Protein AF-A0A830E508-F1 (afdb_monomer_lite)

pLDDT: mean 86.51, std 10.61, range [47.56, 96.12]

Organism: NCBI:txid1293586

Structure (mmCIF, N/CA/C/O backbone):
data_AF-A0A830E508-F1
#
_entry.id   AF-A0A830E508-F1
#
loop_
_atom_site.group_PDB
_atom_site.id
_atom_site.type_symbol
_atom_site.label_atom_id
_atom_site.label_alt_id
_atom_site.label_comp_id
_atom_site.label_asym_id
_atom_site.label_entity_id
_atom_site.label_seq_id
_atom_site.pdbx_PDB_ins_code
_atom_site.Cartn_x
_atom_site.Cartn_y
_atom_site.Cartn_z
_atom_site.occupancy
_atom_site.B_iso_or_equiv
_atom_site.auth_seq_id
_atom_site.auth_comp_id
_atom_site.auth_asym_id
_atom_site.auth_atom_id
_atom_site.pdbx_PDB_model_num
ATOM 1 N N . MET A 1 1 ? -18.131 -10.942 -0.457 1.00 61.03 1 MET A N 1
ATOM 2 C CA . MET A 1 1 ? -17.977 -9.566 -0.970 1.00 61.03 1 MET A CA 1
ATOM 3 C C . MET A 1 1 ? -17.132 -8.821 0.044 1.00 61.03 1 MET A C 1
ATOM 5 O O . MET A 1 1 ? -17.501 -8.839 1.211 1.00 61.03 1 MET A O 1
ATOM 9 N N . TYR A 1 2 ? -15.970 -8.294 -0.346 1.00 70.62 2 TYR A N 1
ATOM 10 C CA . TYR A 1 2 ? -15.182 -7.453 0.558 1.00 70.62 2 TYR A CA 1
ATOM 11 C C . TYR A 1 2 ? -15.940 -6.142 0.756 1.00 70.62 2 TYR A C 1
ATOM 13 O O . TYR A 1 2 ? -16.317 -5.507 -0.227 1.00 70.62 2 TYR A O 1
ATOM 21 N N . MET A 1 3 ? -16.209 -5.779 2.007 1.00 86.44 3 MET A N 1
ATOM 22 C CA . MET A 1 3 ? -16.749 -4.465 2.330 1.00 86.44 3 MET A CA 1
ATOM 23 C C . MET A 1 3 ? -15.546 -3.552 2.547 1.00 86.44 3 MET A C 1
ATOM 25 O O . MET A 1 3 ? -14.767 -3.771 3.471 1.00 86.44 3 MET A O 1
ATOM 29 N N . VAL A 1 4 ? -15.343 -2.619 1.621 1.00 94.38 4 VAL A N 1
ATOM 30 C CA . VAL A 1 4 ? -14.239 -1.656 1.653 1.00 94.38 4 VAL A CA 1
ATOM 31 C C . VAL A 1 4 ? -14.830 -0.258 1.649 1.00 94.38 4 VAL A C 1
ATOM 33 O O . VAL A 1 4 ? -15.822 -0.011 0.964 1.00 94.38 4 VAL A O 1
ATOM 36 N N . ASP A 1 5 ? -14.226 0.637 2.416 1.00 95.81 5 ASP A N 1
ATOM 37 C CA . ASP A 1 5 ? -14.672 2.022 2.538 1.00 95.81 5 ASP A CA 1
ATOM 38 C C . ASP A 1 5 ? -14.115 2.872 1.389 1.00 95.81 5 ASP A C 1
ATOM 40 O O . ASP A 1 5 ? -14.786 3.775 0.891 1.00 95.81 5 ASP A O 1
ATOM 44 N N . THR A 1 6 ? -12.902 2.541 0.926 1.00 95.62 6 THR A N 1
ATOM 45 C CA . THR A 1 6 ? -12.202 3.269 -0.138 1.00 95.62 6 THR A CA 1
ATOM 46 C C . THR A 1 6 ? -11.473 2.320 -1.084 1.00 95.62 6 THR A C 1
ATOM 48 O O . THR A 1 6 ? -10.824 1.363 -0.656 1.00 95.62 6 THR A O 1
ATOM 51 N N . VAL A 1 7 ? -11.515 2.641 -2.380 1.00 96.12 7 VAL A N 1
ATOM 52 C CA . VAL A 1 7 ? -10.688 2.012 -3.415 1.00 96.12 7 VAL A CA 1
ATOM 53 C C . VAL A 1 7 ? -9.685 3.031 -3.950 1.00 96.12 7 VAL A C 1
ATOM 55 O O . VAL A 1 7 ? -10.063 4.138 -4.327 1.00 96.12 7 VAL A O 1
ATOM 58 N N . ILE A 1 8 ? -8.412 2.648 -3.999 1.00 95.44 8 ILE A N 1
ATOM 59 C CA . ILE A 1 8 ? -7.327 3.402 -4.631 1.00 95.44 8 ILE A CA 1
ATOM 60 C C . ILE A 1 8 ? -6.927 2.665 -5.907 1.00 95.44 8 ILE A C 1
ATOM 62 O O . ILE A 1 8 ? -6.733 1.450 -5.895 1.00 95.44 8 ILE A O 1
ATOM 66 N N . ILE A 1 9 ? -6.788 3.409 -7.000 1.00 95.44 9 ILE A N 1
ATOM 67 C CA . ILE A 1 9 ? -6.250 2.913 -8.268 1.00 95.44 9 ILE A CA 1
ATOM 68 C C . ILE A 1 9 ? -4.838 3.474 -8.411 1.00 95.44 9 ILE A C 1
ATOM 70 O O . ILE A 1 9 ? -4.691 4.682 -8.243 1.00 95.44 9 ILE A O 1
ATOM 74 N N . ASP A 1 10 ? -3.871 2.614 -8.756 1.00 91.94 10 ASP A N 1
ATOM 75 C CA . ASP A 1 10 ? -2.405 2.809 -8.723 1.00 91.94 10 ASP A CA 1
ATOM 76 C C . ASP A 1 10 ? -1.769 2.281 -7.422 1.00 91.94 10 ASP A C 1
ATOM 78 O O . ASP A 1 10 ? -1.994 2.816 -6.338 1.00 91.94 10 ASP A O 1
ATOM 82 N N . ALA A 1 11 ? -0.934 1.242 -7.532 1.00 92.56 11 ALA A N 1
ATOM 83 C CA . ALA A 1 11 ? -0.072 0.724 -6.464 1.00 92.56 11 ALA A CA 1
ATOM 84 C C . ALA A 1 11 ? 1.374 1.245 -6.596 1.00 92.56 11 ALA A C 1
ATOM 86 O O . ALA A 1 11 ? 2.350 0.613 -6.164 1.00 92.56 11 ALA A O 1
ATOM 87 N N . GLY A 1 12 ? 1.519 2.429 -7.190 1.00 91.75 12 GLY A N 1
ATOM 88 C CA . GLY A 1 12 ? 2.704 3.258 -7.100 1.00 91.75 12 GLY A CA 1
ATOM 89 C C . GLY A 1 12 ? 2.936 3.855 -5.716 1.00 91.75 12 GLY A C 1
ATOM 90 O O . GLY A 1 12 ? 2.177 3.655 -4.768 1.00 91.75 12 GLY A O 1
ATOM 91 N N . TYR A 1 13 ? 4.018 4.629 -5.604 1.00 88.94 13 TYR A N 1
ATOM 92 C CA . TYR A 1 13 ? 4.417 5.267 -4.347 1.00 88.94 13 TYR A CA 1
ATOM 93 C C . TYR A 1 13 ? 3.272 6.066 -3.705 1.00 88.94 13 TYR A C 1
ATOM 95 O O . TYR A 1 13 ? 2.959 5.862 -2.535 1.00 88.94 13 TYR A O 1
ATOM 103 N N . ASN A 1 14 ? 2.604 6.924 -4.480 1.00 89.88 14 ASN A N 1
ATOM 104 C CA . ASN A 1 14 ? 1.526 7.765 -3.962 1.00 89.88 14 ASN A CA 1
ATOM 105 C C . ASN A 1 14 ? 0.328 6.931 -3.498 1.00 89.88 14 ASN A C 1
ATOM 107 O O . ASN A 1 14 ? -0.150 7.138 -2.387 1.00 89.88 14 ASN A O 1
ATOM 111 N N . GLY A 1 15 ? -0.116 5.962 -4.304 1.00 93.44 15 GLY A N 1
ATOM 112 C CA . GLY A 1 15 ? -1.254 5.116 -3.948 1.00 93.44 15 GLY A CA 1
ATOM 113 C C . GLY A 1 15 ? -1.013 4.294 -2.683 1.00 93.44 15 GLY A C 1
ATOM 114 O O . GLY A 1 15 ? -1.883 4.228 -1.815 1.00 93.44 15 GLY A O 1
ATOM 115 N N . LEU A 1 16 ? 0.198 3.752 -2.511 1.00 92.25 16 LEU A N 1
ATOM 116 C CA . LEU A 1 16 ? 0.569 3.014 -1.303 1.00 92.25 16 LEU A CA 1
ATOM 117 C C . LEU A 1 16 ? 0.684 3.930 -0.070 1.00 92.25 16 LEU A C 1
ATOM 119 O O . LEU A 1 16 ? 0.195 3.566 1.000 1.00 92.25 16 LEU A O 1
ATOM 123 N N . VAL A 1 17 ? 1.267 5.131 -0.198 1.00 91.81 17 VAL A N 1
ATOM 124 C CA . VAL A 1 17 ? 1.315 6.117 0.903 1.00 91.81 17 VAL A CA 1
ATOM 125 C C . VAL A 1 17 ? -0.097 6.538 1.318 1.00 91.81 17 VAL A C 1
ATOM 127 O O . VAL A 1 17 ? -0.419 6.527 2.507 1.00 91.81 17 VAL A O 1
ATOM 130 N N . THR A 1 18 ? -0.965 6.865 0.358 1.00 94.12 18 THR A N 1
ATOM 131 C CA . THR A 1 18 ? -2.369 7.198 0.628 1.00 94.12 18 THR A CA 1
ATOM 132 C C . THR A 1 18 ? -3.096 6.029 1.293 1.00 94.12 18 THR A C 1
ATOM 134 O O . THR A 1 18 ? -3.834 6.245 2.255 1.00 94.12 18 THR A O 1
ATOM 137 N N . GLY A 1 19 ? -2.840 4.794 0.850 1.00 93.50 19 GLY A N 1
ATOM 138 C CA . GLY A 1 19 ? -3.386 3.580 1.455 1.00 93.50 19 GLY A CA 1
ATOM 139 C C . GLY A 1 19 ? -3.051 3.457 2.940 1.00 93.50 19 GLY A C 1
ATOM 140 O O . GLY A 1 19 ? -3.950 3.229 3.752 1.00 93.50 19 GLY A O 1
ATOM 141 N N . ILE A 1 20 ? -1.794 3.708 3.324 1.00 92.00 20 ILE A N 1
ATOM 142 C CA . ILE A 1 20 ? -1.397 3.741 4.739 1.00 92.00 20 ILE A CA 1
ATOM 143 C C . ILE A 1 20 ? -2.148 4.823 5.502 1.00 92.00 20 ILE A C 1
ATOM 145 O O . ILE A 1 20 ? -2.663 4.549 6.584 1.00 92.00 20 ILE A O 1
ATOM 149 N N . VAL A 1 21 ? -2.182 6.051 4.982 1.00 92.94 21 VAL A N 1
ATOM 150 C CA . VAL A 1 21 ? -2.806 7.183 5.684 1.00 92.94 21 VAL A CA 1
ATOM 151 C C . VAL A 1 21 ? -4.276 6.887 5.981 1.00 92.94 21 VAL A C 1
ATOM 153 O O . VAL A 1 21 ? -4.722 7.073 7.111 1.00 92.94 21 VAL A O 1
ATOM 156 N N . LEU A 1 22 ? -5.010 6.365 4.999 1.00 93.44 22 LEU A N 1
ATOM 157 C CA . LEU A 1 22 ? -6.423 6.022 5.155 1.00 93.44 22 LEU A CA 1
ATOM 158 C C . LEU A 1 22 ? -6.633 4.805 6.064 1.00 93.44 22 LEU A C 1
ATOM 160 O O . LEU A 1 22 ? -7.541 4.816 6.893 1.00 93.44 22 LEU A O 1
ATOM 164 N N . THR A 1 23 ? -5.760 3.796 5.987 1.00 92.31 23 THR A N 1
ATOM 165 C CA . THR A 1 23 ? -5.823 2.647 6.906 1.00 92.31 23 THR A CA 1
ATOM 166 C C . THR A 1 23 ? -5.552 3.082 8.350 1.00 92.31 23 THR A C 1
ATOM 168 O O . THR A 1 23 ? -6.257 2.665 9.264 1.00 92.31 23 THR A O 1
ATOM 171 N N . LYS A 1 24 ? -4.585 3.986 8.576 1.00 89.88 24 LYS A N 1
ATOM 172 C CA . LYS A 1 24 ? -4.310 4.586 9.896 1.00 89.88 24 LYS A CA 1
ATOM 173 C C . LYS A 1 24 ? -5.473 5.438 10.414 1.00 89.88 24 LYS A C 1
ATOM 175 O O . LYS A 1 24 ? -5.629 5.564 11.624 1.00 89.88 24 LYS A O 1
ATOM 180 N N . ALA A 1 25 ? -6.297 5.986 9.524 1.00 93.50 25 ALA A N 1
ATOM 181 C CA . ALA A 1 25 ? -7.547 6.659 9.876 1.00 93.50 25 ALA A CA 1
ATOM 182 C C . ALA A 1 25 ? -8.712 5.686 10.166 1.00 93.50 25 ALA A C 1
ATOM 184 O O . ALA A 1 25 ? -9.811 6.138 10.478 1.00 93.50 25 ALA A O 1
ATOM 185 N N . GLY A 1 26 ? -8.487 4.368 10.085 1.00 92.06 26 GLY A N 1
ATOM 186 C CA . GLY A 1 26 ? -9.468 3.332 10.416 1.00 92.06 26 GLY A CA 1
ATOM 187 C C . GLY A 1 26 ? -10.325 2.846 9.245 1.00 92.06 26 GLY A C 1
ATOM 188 O O . GLY A 1 26 ? -11.307 2.147 9.479 1.00 92.06 26 GLY A O 1
ATOM 189 N N . LEU A 1 27 ? -9.982 3.201 8.003 1.00 94.00 27 LEU A N 1
ATOM 190 C CA . LEU A 1 27 ? -10.729 2.780 6.814 1.00 94.00 27 LEU A CA 1
ATOM 191 C C . LEU A 1 27 ? -10.250 1.417 6.294 1.00 94.00 27 LEU A C 1
ATOM 193 O O . LEU A 1 27 ? -9.052 1.129 6.272 1.00 94.00 27 LEU A O 1
ATOM 197 N N . ASN A 1 28 ? -11.182 0.612 5.785 1.00 92.81 28 ASN A N 1
ATOM 198 C CA . ASN A 1 28 ? -10.886 -0.584 5.002 1.00 92.81 28 ASN A CA 1
ATOM 199 C C . ASN A 1 28 ? -10.552 -0.169 3.565 1.00 92.81 28 ASN A C 1
ATOM 201 O O . ASN A 1 28 ? -11.438 0.221 2.801 1.00 92.81 28 ASN A O 1
ATOM 205 N N . VAL A 1 29 ? -9.272 -0.237 3.194 1.00 93.81 29 VAL A N 1
ATOM 206 C CA . VAL A 1 29 ? -8.774 0.257 1.902 1.00 93.81 29 VAL A CA 1
ATOM 207 C C . VAL A 1 29 ? -8.395 -0.898 0.981 1.00 93.81 29 VAL A C 1
ATOM 209 O O . VAL A 1 29 ? -7.636 -1.785 1.368 1.00 93.81 29 VAL A O 1
ATOM 212 N N . LEU A 1 30 ? -8.866 -0.849 -0.266 1.00 93.81 30 LEU A N 1
ATOM 213 C CA . LEU A 1 30 ? -8.411 -1.715 -1.355 1.00 93.81 30 LEU A CA 1
ATOM 214 C C . LEU A 1 30 ? -7.565 -0.907 -2.342 1.00 93.81 30 LEU A C 1
ATOM 216 O O . LEU A 1 30 ? -8.049 0.070 -2.904 1.00 93.81 30 LEU A O 1
ATOM 220 N N . VAL A 1 31 ? -6.323 -1.328 -2.583 1.00 93.50 31 VAL A N 1
ATOM 221 C CA . VAL A 1 31 ? -5.453 -0.745 -3.618 1.00 93.50 31 VAL A CA 1
ATOM 222 C C . VAL A 1 31 ? -5.388 -1.708 -4.800 1.00 93.50 31 VAL A C 1
ATOM 224 O O . VAL A 1 31 ? -5.128 -2.896 -4.611 1.00 93.50 31 VAL A O 1
ATOM 227 N N . LEU A 1 32 ? -5.631 -1.201 -6.007 1.00 93.81 32 LEU A N 1
ATOM 228 C CA . LEU A 1 32 ? -5.611 -1.968 -7.252 1.00 93.81 32 LEU A CA 1
ATOM 229 C C . LEU A 1 32 ? -4.631 -1.350 -8.248 1.00 93.81 32 LEU A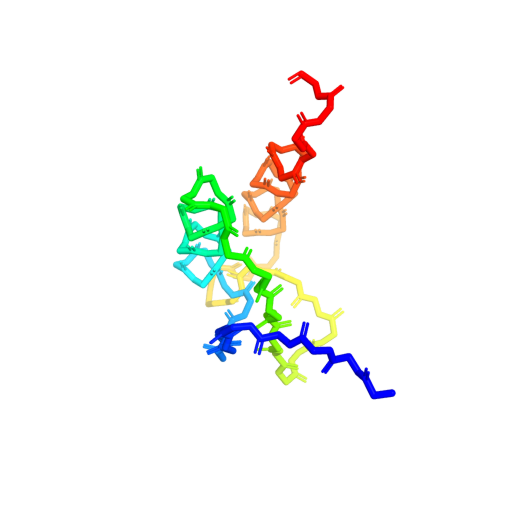 C 1
ATOM 231 O O . LEU A 1 32 ? -4.573 -0.132 -8.403 1.00 93.81 32 LEU A O 1
ATOM 235 N N . ASP A 1 33 ? -3.918 -2.203 -8.977 1.00 93.38 33 ASP A N 1
ATOM 236 C CA . ASP A 1 33 ? -3.043 -1.808 -10.078 1.00 93.38 33 ASP A CA 1
ATOM 237 C C . ASP A 1 33 ? -3.242 -2.752 -11.269 1.00 93.38 33 ASP A C 1
ATOM 239 O O . ASP A 1 33 ? -3.640 -3.907 -11.110 1.00 93.38 33 ASP A O 1
ATOM 243 N N . HIS A 1 34 ? -2.976 -2.244 -12.469 1.00 92.56 34 HIS A N 1
ATOM 244 C CA . HIS A 1 34 ? -2.905 -3.036 -13.692 1.00 92.56 34 HIS A CA 1
ATOM 245 C C . HIS A 1 34 ? -1.627 -3.889 -13.766 1.00 92.56 34 HIS A C 1
ATOM 247 O O . HIS A 1 34 ? -1.611 -4.911 -14.453 1.00 92.56 34 HIS A O 1
ATOM 253 N N . ALA A 1 35 ? -0.551 -3.459 -13.100 1.00 89.56 35 ALA A N 1
ATOM 254 C CA . ALA A 1 35 ? 0.735 -4.135 -13.117 1.00 89.56 35 ALA A CA 1
ATOM 255 C C . ALA A 1 35 ? 0.773 -5.302 -12.121 1.00 89.56 35 ALA A C 1
ATOM 257 O O . ALA A 1 35 ? 0.149 -5.278 -11.062 1.00 89.56 35 ALA A O 1
ATOM 258 N N . THR A 1 36 ? 1.583 -6.317 -12.427 1.00 87.75 36 THR A N 1
ATOM 259 C CA . THR A 1 36 ? 1.839 -7.441 -11.510 1.00 87.75 36 THR A CA 1
ATOM 260 C C . THR A 1 36 ? 2.960 -7.144 -10.507 1.00 87.75 36 THR A C 1
ATOM 262 O O . THR A 1 36 ? 3.422 -8.047 -9.811 1.00 87.75 36 THR A O 1
ATOM 265 N N . TRP A 1 37 ? 3.447 -5.903 -10.457 1.00 86.19 37 TRP A N 1
ATOM 266 C CA . TRP A 1 37 ? 4.493 -5.437 -9.549 1.00 86.19 37 TRP A CA 1
ATOM 267 C C . TRP A 1 37 ? 4.109 -4.091 -8.935 1.00 86.19 37 TRP A C 1
ATOM 269 O O . TRP A 1 37 ? 3.268 -3.366 -9.457 1.00 86.19 37 TRP A O 1
ATOM 279 N N . LEU A 1 38 ? 4.763 -3.755 -7.827 1.00 85.81 38 LEU A N 1
ATOM 280 C CA .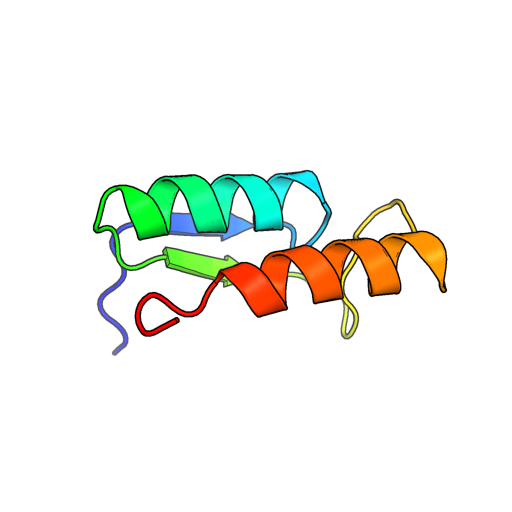 LEU A 1 38 ? 4.526 -2.530 -7.066 1.00 85.81 38 LEU A CA 1
ATOM 281 C C . LEU A 1 38 ? 5.590 -1.469 -7.371 1.00 85.81 38 LEU A C 1
ATOM 283 O O . LEU A 1 38 ? 6.691 -1.799 -7.815 1.00 85.81 38 LEU A O 1
ATOM 287 N N . GLY A 1 39 ? 5.282 -0.205 -7.072 1.00 83.94 39 GLY A N 1
ATOM 288 C CA . GLY A 1 39 ? 6.219 0.922 -7.218 1.00 83.94 39 GLY A CA 1
ATOM 289 C C . GLY A 1 39 ? 5.851 1.915 -8.325 1.00 83.94 39 GLY A C 1
ATOM 290 O O . GLY A 1 39 ? 6.378 3.030 -8.345 1.00 83.94 39 GLY A O 1
ATOM 291 N N . GLY A 1 40 ? 4.878 1.573 -9.177 1.00 84.75 40 GLY A N 1
ATOM 292 C CA . GLY A 1 40 ? 4.326 2.470 -10.194 1.00 84.75 40 GLY A CA 1
ATOM 293 C C . GLY A 1 40 ? 5.392 2.943 -11.185 1.00 84.75 40 GLY A C 1
ATOM 294 O O . GLY A 1 40 ? 6.200 2.149 -11.666 1.00 84.75 40 GLY A O 1
ATOM 295 N N . GLN A 1 41 ? 5.417 4.249 -11.477 1.00 83.00 41 GLN A N 1
ATOM 296 C CA . GLN A 1 41 ? 6.388 4.845 -12.411 1.00 83.00 41 GLN A CA 1
ATOM 297 C C . GLN A 1 41 ? 7.838 4.799 -11.909 1.00 83.00 41 GLN A C 1
ATOM 299 O O . GLN A 1 41 ? 8.768 4.866 -12.714 1.00 83.00 41 GLN A O 1
ATOM 304 N N . VAL A 1 42 ? 8.055 4.649 -10.598 1.00 79.31 42 VAL A N 1
ATOM 305 C CA . VAL A 1 42 ? 9.381 4.319 -10.070 1.00 79.31 42 VAL A CA 1
ATOM 306 C C . VAL A 1 42 ? 9.571 2.818 -10.288 1.00 79.31 42 VAL A C 1
ATOM 308 O O . VAL A 1 42 ? 9.285 1.998 -9.427 1.00 79.31 42 VAL A O 1
ATOM 311 N N . ALA A 1 43 ? 9.982 2.430 -11.490 1.00 69.19 43 ALA A N 1
ATOM 312 C CA . ALA A 1 43 ? 10.124 1.023 -11.843 1.00 69.19 43 ALA A CA 1
ATOM 313 C C . ALA A 1 43 ? 11.457 0.430 -11.344 1.00 69.19 43 ALA A C 1
ATOM 315 O O . ALA A 1 43 ? 12.426 1.138 -11.055 1.00 69.19 43 ALA A O 1
ATOM 316 N N . GLY A 1 44 ? 11.520 -0.901 -11.267 1.00 77.56 44 GLY A N 1
ATOM 317 C CA . GLY A 1 44 ? 12.722 -1.633 -10.869 1.00 77.56 44 GLY A CA 1
ATOM 318 C C . GLY A 1 44 ? 13.000 -1.594 -9.363 1.00 77.56 44 GLY A C 1
ATOM 319 O O . GLY A 1 44 ? 12.096 -1.436 -8.543 1.00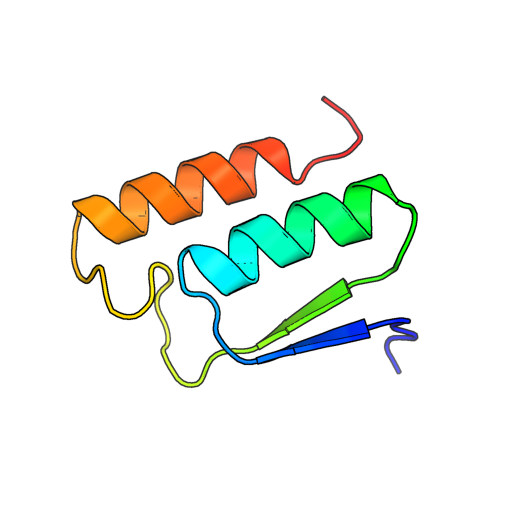 77.56 44 GLY A O 1
ATOM 320 N N . ALA A 1 45 ? 14.270 -1.771 -8.986 1.00 85.19 45 ALA A N 1
ATOM 321 C CA . ALA A 1 45 ? 14.668 -1.927 -7.586 1.00 85.19 45 ALA A CA 1
ATOM 322 C C . ALA A 1 45 ? 14.277 -0.746 -6.671 1.00 85.19 45 ALA A C 1
ATOM 324 O O . ALA A 1 45 ? 13.804 -1.014 -5.566 1.00 85.19 45 ALA A O 1
ATOM 325 N N . PRO A 1 46 ? 14.411 0.538 -7.070 1.00 86.00 46 PRO A N 1
ATOM 326 C CA . PRO A 1 46 ? 14.089 1.651 -6.178 1.00 86.00 46 PRO A CA 1
ATOM 327 C C . PRO A 1 46 ? 12.612 1.700 -5.779 1.00 86.00 46 PRO A C 1
ATOM 329 O O . PRO A 1 46 ? 12.306 1.821 -4.594 1.00 86.00 46 PRO A O 1
ATOM 332 N N . GLY A 1 47 ? 11.692 1.560 -6.737 1.00 86.25 47 GLY A N 1
ATOM 333 C CA . GLY A 1 47 ? 10.267 1.628 -6.418 1.00 86.25 47 GLY A CA 1
ATOM 334 C C . GLY A 1 47 ? 9.739 0.355 -5.790 1.00 86.25 47 GLY A C 1
ATOM 335 O O . GLY A 1 47 ? 8.917 0.449 -4.884 1.00 86.25 47 GLY A O 1
ATOM 336 N N . TYR A 1 48 ? 10.280 -0.813 -6.155 1.00 86.25 48 TYR A N 1
ATOM 337 C CA . TYR A 1 48 ? 10.009 -2.044 -5.417 1.00 86.25 48 TYR A CA 1
ATOM 338 C C . TYR A 1 48 ? 10.428 -1.906 -3.947 1.00 86.25 48 TYR A C 1
ATOM 340 O O . TYR A 1 48 ? 9.639 -2.181 -3.048 1.00 86.25 48 TYR A O 1
ATOM 348 N N . ASN A 1 49 ? 11.640 -1.413 -3.674 1.00 90.00 49 ASN A N 1
ATOM 349 C CA . ASN A 1 49 ? 12.128 -1.225 -2.307 1.00 90.00 49 ASN A CA 1
ATOM 350 C C . ASN A 1 49 ? 11.278 -0.220 -1.522 1.00 90.00 49 ASN A C 1
ATOM 352 O O . ASN A 1 49 ? 10.950 -0.480 -0.363 1.00 90.00 49 ASN A O 1
ATOM 356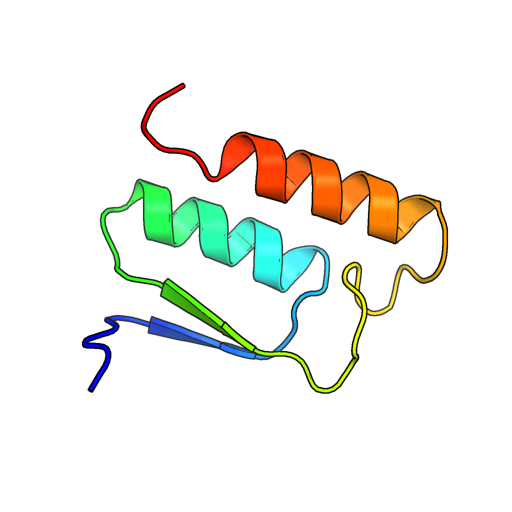 N N . ALA A 1 50 ? 10.903 0.902 -2.143 1.00 87.69 50 ALA A N 1
ATOM 357 C CA . ALA A 1 50 ? 10.028 1.896 -1.530 1.00 87.69 50 ALA A CA 1
ATOM 358 C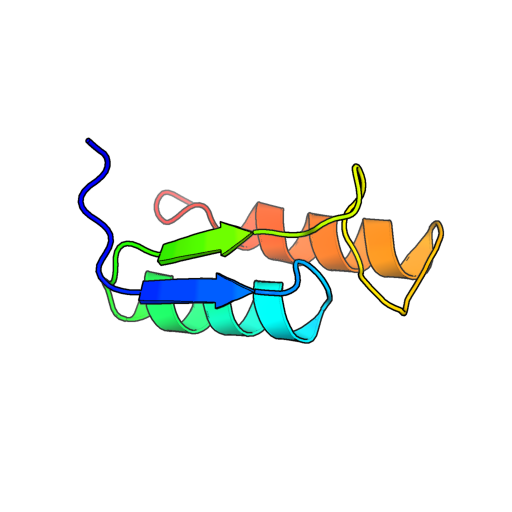 C . ALA A 1 50 ? 8.646 1.306 -1.213 1.00 87.69 50 ALA A C 1
ATOM 360 O O . ALA A 1 50 ? 8.200 1.379 -0.069 1.00 87.69 50 ALA A O 1
ATOM 361 N N . ALA A 1 51 ? 8.016 0.640 -2.186 1.00 87.69 51 ALA A N 1
ATOM 362 C CA . ALA A 1 51 ? 6.741 -0.044 -1.998 1.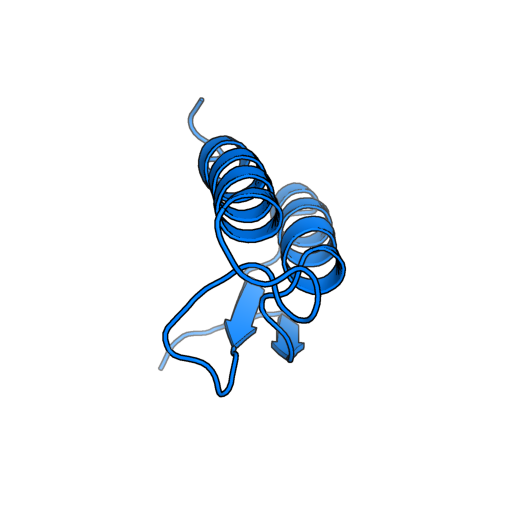00 87.69 51 ALA A CA 1
ATOM 363 C C . ALA A 1 51 ? 6.818 -1.075 -0.867 1.00 87.69 51 ALA A C 1
ATOM 365 O O . ALA A 1 51 ? 5.964 -1.094 0.013 1.00 87.69 51 ALA A O 1
ATOM 366 N N . MET A 1 52 ? 7.884 -1.877 -0.823 1.00 89.81 52 MET A N 1
ATOM 367 C CA . MET A 1 52 ? 8.085 -2.859 0.239 1.00 89.81 52 MET A CA 1
ATOM 368 C C . MET A 1 52 ? 8.272 -2.213 1.612 1.00 89.81 52 MET A C 1
ATOM 370 O O . MET A 1 52 ? 7.854 -2.799 2.608 1.00 89.81 52 MET A O 1
ATOM 374 N N . ARG A 1 53 ? 8.891 -1.031 1.719 1.00 89.06 53 ARG A N 1
ATOM 375 C CA . ARG A 1 53 ? 8.958 -0.318 3.006 1.00 89.06 53 ARG A CA 1
ATOM 376 C C . ARG A 1 53 ? 7.593 0.161 3.464 1.00 89.06 53 ARG A C 1
ATOM 378 O O . ARG A 1 53 ? 7.241 -0.111 4.604 1.00 89.06 53 ARG A O 1
ATOM 385 N N . ILE A 1 54 ? 6.806 0.728 2.557 1.00 87.38 54 ILE A N 1
ATOM 386 C CA . ILE A 1 54 ? 5.427 1.133 2.835 1.00 87.38 54 ILE A CA 1
ATOM 387 C C . ILE A 1 54 ? 4.603 -0.093 3.275 1.00 87.38 54 ILE A C 1
ATOM 389 O O . ILE A 1 54 ? 4.033 -0.107 4.358 1.00 87.38 54 ILE A O 1
ATOM 393 N N . LEU A 1 55 ? 4.634 -1.198 2.526 1.00 85.62 55 LEU A N 1
ATOM 394 C CA . LEU A 1 55 ? 3.918 -2.423 2.909 1.00 85.62 55 LEU A CA 1
ATOM 395 C C . LEU A 1 55 ? 4.332 -2.979 4.280 1.00 85.62 55 LEU A C 1
ATOM 397 O O . LEU A 1 55 ? 3.484 -3.467 5.022 1.00 85.62 55 LEU A O 1
ATOM 401 N N . ASN A 1 56 ? 5.615 -2.893 4.645 1.00 86.75 56 ASN A N 1
ATOM 402 C CA . ASN A 1 56 ? 6.082 -3.331 5.965 1.00 86.75 56 ASN A CA 1
ATOM 403 C C . ASN A 1 56 ? 5.514 -2.489 7.120 1.00 86.75 56 ASN A C 1
ATOM 405 O O . ASN A 1 56 ? 5.418 -2.999 8.238 1.00 86.75 56 ASN A O 1
ATOM 409 N N . GLU A 1 57 ? 5.150 -1.235 6.853 1.00 82.12 57 GLU A N 1
ATOM 410 C CA . GLU A 1 57 ? 4.492 -0.329 7.800 1.00 82.12 57 GLU A CA 1
ATOM 411 C C . GLU A 1 57 ? 2.964 -0.485 7.823 1.00 82.12 57 GLU A C 1
ATOM 413 O O . GLU A 1 57 ? 2.309 0.009 8.738 1.00 82.12 57 GLU A O 1
ATOM 418 N N . TRP A 1 58 ? 2.378 -1.180 6.846 1.00 79.19 58 TRP A N 1
ATOM 419 C CA . TRP A 1 58 ? 0.927 -1.362 6.728 1.00 79.19 58 TRP A CA 1
ATOM 420 C C . TRP A 1 58 ? 0.372 -2.446 7.676 1.00 79.19 58 TRP A C 1
ATOM 422 O O . TRP A 1 58 ? -0.809 -2.764 7.646 1.00 79.19 58 TRP A O 1
ATOM 432 N N . ASN A 1 59 ? 1.166 -3.019 8.579 1.00 68.12 59 ASN A N 1
ATOM 433 C CA . ASN A 1 59 ? 0.601 -3.885 9.612 1.00 68.12 59 ASN A CA 1
ATOM 434 C C . ASN A 1 59 ? 0.218 -3.057 10.856 1.00 68.12 59 ASN A C 1
ATOM 436 O O . ASN A 1 59 ? 1.126 -2.592 11.543 1.00 68.12 59 ASN A O 1
ATOM 440 N N . PRO A 1 60 ? -1.075 -2.911 11.209 1.00 56.88 60 PRO A N 1
ATOM 441 C CA . PRO A 1 60 ? -1.494 -2.195 12.420 1.00 56.88 60 PRO A CA 1
ATOM 442 C C . PRO A 1 60 ? -1.143 -2.930 13.732 1.00 56.88 60 PRO A C 1
ATOM 444 O O . PRO A 1 60 ? -1.452 -2.429 14.807 1.00 56.88 60 PRO A O 1
ATOM 447 N N . LEU A 1 61 ? -0.530 -4.119 13.654 1.00 47.56 61 LEU A N 1
ATOM 448 C CA . LEU A 1 61 ? -0.121 -4.955 14.793 1.00 47.56 61 LEU A CA 1
ATOM 449 C C . LEU A 1 61 ? 1.405 -4.987 15.027 1.00 47.56 61 LEU A C 1
ATOM 451 O O . LEU A 1 61 ? 1.903 -5.902 15.685 1.00 47.56 61 LEU A O 1
ATOM 455 N N . ARG A 1 62 ? 2.153 -4.028 14.469 1.00 50.06 62 ARG A N 1
ATOM 456 C CA . ARG A 1 62 ? 3.542 -3.736 14.858 1.00 50.06 62 ARG A CA 1
ATOM 457 C C . ARG A 1 62 ? 3.619 -2.473 15.698 1.00 50.06 62 ARG A C 1
ATOM 459 O O . ARG A 1 62 ? 2.844 -1.539 15.408 1.00 50.06 62 ARG A O 1
#

Foldseek 3Di:
DDDFPEEAEALALVSLVVQQVVVVVVTRYHYDYPDPAHHGPNDDDPSNVSSVVSVVSSDPVD

Sequence (62 aa):
MYMVDTVIIDAGYNGLVTGIVLTKAGLNVLVLDHATWLGGQVAGAPGYNAAMRILNEWNPLR

Secondary structure (DSSP, 8-state):
----SEEEE--BHHHHHHHHHHHHTT--EEEE-SSSSSBTTS-SHHHHHHHHHHHHH--TT-

InterPro domains:
  IPR036188 FAD/NAD(P)-binding domain superfamily [G3DSA:3.50.50.60] (4-57)
  IPR036188 FAD/NAD(P)-binding domain superfamily [SSF51905] (2-59)

Radius of gyration: 11.52 Å; chains: 1; bounding box: 33×17×29 Å